Protein AF-F0EFZ8-F1 (afdb_monomer)

Solvent-accessible surface area (backbone atoms only — not comparable to full-atom values): 5242 Å² total; per-residue (Å²): 131,86,90,69,82,61,84,47,71,67,36,43,42,54,48,50,50,54,52,47,68,68,44,52,81,46,54,40,86,91,43,57,38,37,22,73,80,75,84,89,84,70,95,60,62,66,66,60,53,14,33,53,54,44,51,56,56,53,70,58,45,59,68,41,54,74,84,45,88,60,80,64,51,58,62,52,50,54,9,51,54,63,65,63,70,128

InterPro domains:
  IPR049349 DUF2264, N-terminal domain [PF10022] (10-86)

Secondary structure (DSSP, 8-state):
-------SHHHHHHHHHHHHHHHGGGS-TTSTT------SS--S-HHHHHHHHHHTTHHHHHHHTTT---THHHHHHHHHHHHT--

pLDDT: mean 77.62, std 11.15, range [46.59, 89.12]

Mean predicted aligned error: 7.57 Å

Sequence (86 aa):
MKKNKFESYEDVAAGFKTIMDQLKPAFASSRPGHLALGSHGTVYEKEVQELEAFLRPLWGFAPYLTQQEDSFMETYLSGIIAGTDP

Radius of gyration: 13.98 Å; Cα contacts (8 Å, |Δi|>4): 55; chains: 1; bounding box: 39×21×38 Å

Structure (mmCIF, N/CA/C/O backbone):
data_AF-F0EFZ8-F1
#
_entry.id   AF-F0EFZ8-F1
#
loop_
_atom_site.group_PDB
_atom_site.id
_atom_site.type_symbol
_atom_site.label_atom_id
_atom_site.label_alt_id
_atom_site.label_comp_id
_atom_site.label_asym_id
_atom_site.label_entity_id
_atom_site.label_seq_id
_atom_site.pdbx_PDB_ins_code
_atom_site.Cartn_x
_atom_site.Car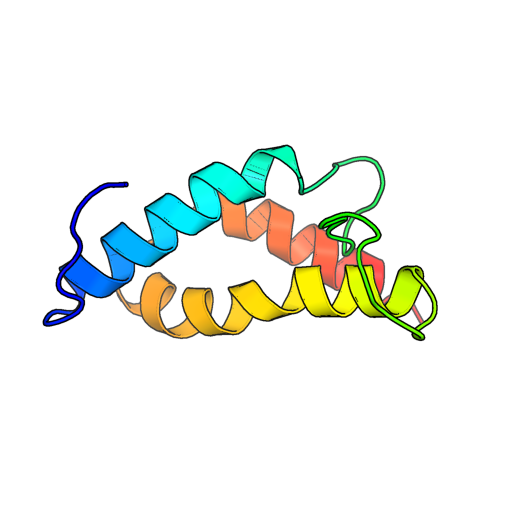tn_y
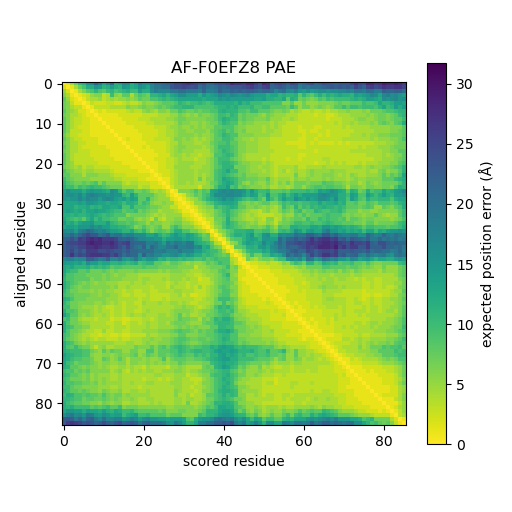_atom_site.Cartn_z
_atom_site.occupancy
_atom_site.B_iso_or_equiv
_atom_site.auth_seq_id
_atom_site.auth_comp_id
_atom_site.auth_asym_id
_atom_site.auth_atom_id
_atom_site.pdbx_PDB_model_num
ATOM 1 N N . MET A 1 1 ? -17.425 -12.128 -3.207 1.00 49.34 1 MET A N 1
ATOM 2 C CA . MET A 1 1 ? -16.992 -10.821 -2.663 1.00 49.34 1 MET A CA 1
ATOM 3 C C . MET A 1 1 ? -17.775 -10.541 -1.389 1.00 49.34 1 MET A C 1
ATOM 5 O O . MET A 1 1 ? -18.992 -10.698 -1.414 1.00 49.34 1 MET A O 1
ATOM 9 N N . LYS A 1 2 ? -17.110 -10.208 -0.272 1.00 60.41 2 LYS A N 1
ATOM 10 C CA . LYS A 1 2 ? -17.805 -9.769 0.953 1.00 60.41 2 LYS A CA 1
ATOM 11 C C . LYS A 1 2 ? -18.574 -8.480 0.635 1.00 60.41 2 LYS A C 1
ATOM 13 O O . LYS A 1 2 ? -17.995 -7.574 0.044 1.00 60.41 2 LYS A O 1
ATOM 18 N N . LYS A 1 3 ? -19.863 -8.407 0.985 1.00 75.12 3 LYS A N 1
ATOM 19 C CA . LYS A 1 3 ? -20.640 -7.163 0.880 1.00 75.12 3 LYS A CA 1
ATOM 20 C C . LYS A 1 3 ? -20.135 -6.203 1.952 1.00 75.12 3 LYS A C 1
ATOM 22 O O . LYS A 1 3 ? -20.316 -6.476 3.132 1.00 75.12 3 LYS A O 1
ATOM 27 N N . ASN A 1 4 ? -19.498 -5.124 1.525 1.00 78.69 4 ASN A N 1
ATOM 28 C CA . ASN A 1 4 ? -19.099 -4.019 2.378 1.00 78.69 4 ASN A CA 1
ATOM 29 C C . ASN A 1 4 ? -19.954 -2.806 2.001 1.00 78.69 4 ASN A C 1
ATOM 31 O O . ASN A 1 4 ? -20.119 -2.539 0.810 1.00 78.69 4 ASN A O 1
ATOM 35 N N . LYS A 1 5 ? -20.557 -2.149 2.993 1.00 84.31 5 LYS A N 1
ATOM 36 C CA . LYS A 1 5 ? -21.454 -1.011 2.770 1.00 84.31 5 LYS A CA 1
ATO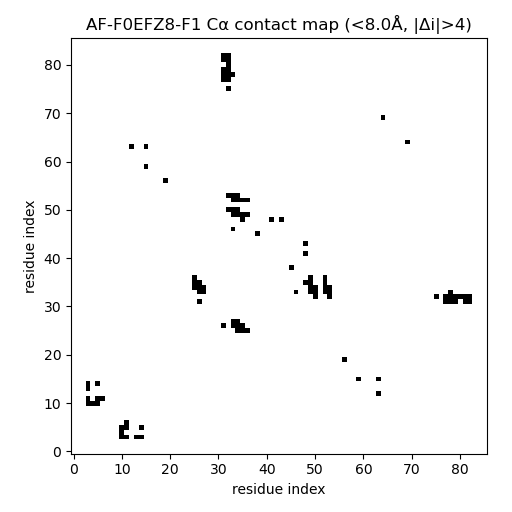M 37 C C . LYS A 1 5 ? -20.703 0.313 2.637 1.00 84.31 5 LYS A C 1
ATOM 39 O O . LYS A 1 5 ? -21.235 1.219 2.010 1.00 84.31 5 LYS A O 1
ATOM 44 N N . PHE A 1 6 ? -19.468 0.389 3.145 1.00 83.88 6 PHE A N 1
ATOM 45 C CA . PHE A 1 6 ? -18.640 1.598 3.151 1.00 83.88 6 PHE A CA 1
ATOM 46 C C . PHE A 1 6 ? -19.339 2.804 3.804 1.00 83.88 6 PHE A C 1
ATOM 48 O O . PHE A 1 6 ? -19.173 3.935 3.354 1.00 83.88 6 PHE A O 1
ATOM 55 N N . GLU A 1 7 ? -20.133 2.563 4.852 1.00 89.12 7 GLU A N 1
ATOM 56 C CA . GLU A 1 7 ? -20.906 3.606 5.543 1.00 89.12 7 GLU A CA 1
ATOM 57 C C . GLU A 1 7 ? -20.188 4.129 6.798 1.00 89.12 7 GLU A C 1
ATOM 59 O O . GLU A 1 7 ? -20.397 5.277 7.189 1.00 89.12 7 GLU A O 1
ATOM 64 N N . SER A 1 8 ? -19.323 3.318 7.416 1.00 88.62 8 SER A N 1
ATOM 65 C CA . SER A 1 8 ? -18.530 3.692 8.594 1.00 88.62 8 SER A CA 1
ATOM 66 C C . SER A 1 8 ? -17.019 3.620 8.348 1.00 88.62 8 SER A C 1
ATOM 68 O O . SER A 1 8 ? -16.550 3.092 7.336 1.00 88.62 8 SER A O 1
ATOM 70 N N . TYR A 1 9 ? -16.233 4.135 9.299 1.00 87.38 9 TYR A N 1
ATOM 71 C CA . TYR A 1 9 ? -14.777 3.983 9.273 1.00 87.38 9 TYR A CA 1
ATOM 72 C C . TYR A 1 9 ? -14.371 2.502 9.245 1.00 87.38 9 TYR A C 1
ATOM 74 O O . TYR A 1 9 ? -13.533 2.102 8.440 1.00 87.38 9 TYR A O 1
ATOM 82 N N . GLU A 1 10 ? -14.999 1.680 10.085 1.00 88.31 10 GLU A N 1
ATOM 83 C CA . GLU A 1 10 ? -14.731 0.246 10.205 1.00 88.31 10 GLU A CA 1
ATOM 84 C C . GLU A 1 10 ? -15.055 -0.495 8.908 1.00 88.31 10 GLU A C 1
ATOM 86 O O . GLU A 1 10 ? -14.300 -1.377 8.496 1.00 88.31 10 GLU A O 1
ATOM 91 N N . ASP A 1 11 ? -16.138 -0.102 8.233 1.00 87.00 11 ASP A N 1
ATOM 92 C CA . ASP A 1 11 ? -16.481 -0.614 6.911 1.00 87.00 11 ASP A CA 1
ATOM 93 C C . ASP A 1 11 ? -15.369 -0.286 5.909 1.00 87.00 11 ASP A C 1
ATOM 95 O O . ASP A 1 11 ? -14.819 -1.182 5.265 1.00 87.00 11 ASP A O 1
ATOM 99 N N . VAL A 1 12 ? -14.961 0.981 5.808 1.00 87.44 12 VAL A N 1
ATOM 100 C CA . VAL A 1 12 ? -13.888 1.396 4.891 1.00 87.44 12 VAL A CA 1
ATOM 101 C C . VAL A 1 12 ? -12.577 0.670 5.204 1.00 87.44 12 VAL A C 1
ATOM 103 O O . VAL A 1 12 ? -11.945 0.135 4.290 1.00 87.44 12 VAL A O 1
ATOM 106 N N . ALA A 1 13 ? -12.208 0.555 6.480 1.00 88.19 13 ALA A N 1
ATOM 107 C CA . ALA A 1 13 ? -11.006 -0.141 6.924 1.00 88.19 13 ALA A CA 1
ATOM 108 C C . ALA A 1 13 ? -11.042 -1.642 6.593 1.00 88.19 13 ALA A C 1
ATOM 110 O O . ALA A 1 13 ? -10.074 -2.187 6.060 1.00 88.19 13 ALA A O 1
ATOM 111 N N . ALA A 1 14 ? -12.169 -2.321 6.825 1.00 88.12 14 ALA A N 1
ATOM 112 C CA . ALA A 1 14 ? -12.335 -3.735 6.490 1.00 88.12 14 ALA A CA 1
ATOM 113 C C . ALA A 1 14 ? -12.300 -3.984 4.972 1.00 88.12 14 ALA A C 1
ATOM 115 O O . ALA A 1 14 ? -11.784 -5.008 4.504 1.00 88.12 14 ALA A O 1
ATOM 116 N N . GLY A 1 15 ? -12.841 -3.047 4.190 1.00 87.81 15 GLY A N 1
ATOM 117 C CA . GLY A 1 15 ? -12.802 -3.079 2.730 1.00 87.81 15 GLY A CA 1
ATOM 118 C C . GLY A 1 15 ? -11.386 -2.895 2.207 1.00 87.81 15 GLY A C 1
ATOM 119 O O . GLY A 1 15 ? -10.910 -3.723 1.430 1.00 87.81 15 GLY A O 1
ATOM 120 N N . PHE A 1 16 ? -10.688 -1.875 2.707 1.00 88.31 16 PHE A N 1
ATOM 121 C CA . PHE A 1 16 ? -9.290 -1.618 2.387 1.00 88.31 16 PHE A CA 1
ATOM 122 C C . PHE A 1 16 ? -8.403 -2.812 2.744 1.00 88.31 16 PHE A C 1
ATOM 124 O O . PHE A 1 16 ? -7.672 -3.304 1.888 1.00 88.31 16 PHE A O 1
ATOM 131 N N . LYS A 1 17 ? -8.544 -3.369 3.952 1.00 87.31 17 LYS A N 1
ATOM 132 C CA . LYS A 1 17 ? -7.807 -4.567 4.365 1.00 87.31 17 LYS A CA 1
ATOM 133 C C . LYS A 1 17 ? -8.064 -5.753 3.433 1.00 87.31 17 LYS A C 1
ATOM 135 O O . LYS A 1 17 ? -7.127 -6.453 3.069 1.00 87.31 17 LYS A O 1
ATOM 140 N N . THR A 1 18 ? -9.311 -5.965 3.006 1.00 88.69 18 THR A N 1
ATOM 141 C CA . THR A 1 18 ? -9.652 -7.045 2.063 1.00 88.69 18 THR A CA 1
ATOM 142 C C . THR A 1 18 ? -8.959 -6.855 0.712 1.00 88.69 18 THR A C 1
ATOM 144 O O . THR A 1 18 ? -8.447 -7.821 0.153 1.00 88.69 18 THR A O 1
ATOM 147 N N . ILE A 1 19 ? -8.920 -5.622 0.200 1.00 87.19 19 ILE A N 1
ATOM 148 C CA . ILE A 1 19 ? -8.212 -5.285 -1.041 1.00 87.19 19 ILE A CA 1
ATOM 149 C C . ILE A 1 19 ? -6.707 -5.519 -0.860 1.00 87.19 19 ILE A C 1
ATOM 151 O O . ILE A 1 19 ? -6.094 -6.217 -1.664 1.00 87.19 19 ILE A O 1
ATOM 155 N N . MET A 1 20 ? -6.119 -5.010 0.224 1.00 86.12 20 MET A N 1
ATOM 156 C CA . MET A 1 20 ? -4.695 -5.175 0.513 1.00 86.12 20 MET A CA 1
ATOM 157 C C . MET A 1 20 ? -4.302 -6.640 0.669 1.00 86.12 20 MET A C 1
ATOM 159 O O . MET A 1 20 ? -3.293 -7.051 0.110 1.00 86.12 20 MET A O 1
ATOM 163 N N . ASP A 1 21 ? -5.105 -7.457 1.349 1.00 85.75 21 ASP A N 1
ATOM 164 C CA . ASP A 1 21 ? -4.839 -8.890 1.500 1.00 85.75 21 ASP A CA 1
ATOM 165 C C . ASP A 1 21 ? -4.817 -9.629 0.147 1.00 85.75 21 ASP A C 1
ATOM 167 O O . ASP A 1 21 ? -4.062 -10.587 -0.013 1.00 85.75 21 ASP A O 1
ATOM 171 N N . GLN A 1 22 ? -5.575 -9.164 -0.853 1.00 84.19 22 GLN A N 1
ATOM 172 C CA . GLN A 1 22 ? -5.521 -9.696 -2.222 1.00 84.19 22 GLN A CA 1
ATOM 173 C C . GLN A 1 22 ? -4.350 -9.153 -3.044 1.00 84.19 22 GLN A C 1
ATOM 175 O O . GLN A 1 22 ? -3.868 -9.843 -3.939 1.00 84.19 22 GLN A O 1
ATOM 180 N N . LEU A 1 23 ? -3.904 -7.928 -2.760 1.00 80.25 23 LEU A N 1
ATOM 181 C CA . LEU A 1 23 ? -2.794 -7.290 -3.466 1.00 80.25 23 LEU A CA 1
ATOM 182 C C . LEU A 1 23 ? -1.429 -7.712 -2.921 1.00 80.25 23 LEU A C 1
ATOM 184 O O . LEU A 1 23 ? -0.482 -7.770 -3.696 1.00 80.25 23 LEU A O 1
ATOM 188 N N . LYS A 1 24 ? -1.315 -8.047 -1.629 1.00 80.81 24 LYS A N 1
ATOM 189 C CA . LYS A 1 24 ? -0.069 -8.475 -0.961 1.00 80.81 24 LYS A CA 1
ATOM 190 C C . LYS A 1 24 ? 0.750 -9.501 -1.765 1.00 80.81 24 LYS A C 1
ATOM 192 O O . LYS A 1 24 ? 1.949 -9.283 -1.893 1.00 80.81 24 LYS A O 1
ATOM 197 N N . PRO A 1 25 ? 0.162 -10.554 -2.371 1.00 80.06 25 PRO A N 1
ATOM 198 C CA . PRO A 1 25 ? 0.912 -11.497 -3.207 1.00 80.06 25 PRO A CA 1
ATOM 199 C C . PRO A 1 25 ? 1.517 -10.885 -4.481 1.00 80.06 25 PRO A C 1
ATOM 201 O O . PRO A 1 25 ? 2.483 -11.424 -5.011 1.00 80.06 25 PRO A O 1
ATOM 204 N N . ALA A 1 26 ? 0.945 -9.791 -4.991 1.00 75.25 26 ALA A N 1
ATOM 205 C CA . ALA A 1 26 ? 1.430 -9.084 -6.175 1.00 75.25 26 ALA A CA 1
ATOM 206 C C . ALA A 1 26 ? 2.535 -8.059 -5.855 1.00 75.25 26 ALA A C 1
ATOM 208 O O . ALA A 1 26 ? 3.250 -7.645 -6.769 1.00 75.25 26 ALA A O 1
ATOM 209 N N . PHE A 1 27 ? 2.718 -7.675 -4.583 1.00 72.94 27 PHE A N 1
ATOM 210 C CA . PHE A 1 27 ? 3.892 -6.917 -4.143 1.00 72.94 27 PHE A CA 1
ATOM 211 C C . PHE A 1 27 ? 5.106 -7.854 -4.141 1.00 72.94 27 PHE A C 1
ATOM 213 O O . PHE A 1 27 ? 5.416 -8.517 -3.151 1.00 72.94 27 PHE A O 1
ATOM 220 N N . ALA A 1 28 ? 5.776 -7.957 -5.286 1.00 63.41 28 ALA A N 1
ATOM 221 C CA . ALA A 1 28 ? 6.937 -8.817 -5.437 1.00 63.41 28 ALA A CA 1
ATOM 222 C C . ALA A 1 28 ? 8.143 -8.234 -4.686 1.00 63.41 28 ALA A C 1
ATOM 224 O O . ALA A 1 28 ? 8.634 -7.157 -5.021 1.00 63.41 28 ALA A O 1
ATOM 225 N N . SER A 1 29 ? 8.697 -8.987 -3.731 1.00 61.75 29 SER A N 1
ATOM 226 C CA . SER A 1 29 ? 9.931 -8.608 -3.020 1.00 61.75 29 SER A CA 1
ATOM 227 C C . SER A 1 29 ? 11.130 -8.413 -3.958 1.00 61.75 29 SER A C 1
ATOM 229 O O . SER A 1 29 ? 12.087 -7.735 -3.602 1.00 61.75 29 SER A O 1
ATOM 231 N N . SER A 1 30 ? 11.085 -8.999 -5.160 1.00 63.81 30 SER A N 1
ATOM 232 C CA . SER A 1 30 ? 12.128 -8.883 -6.181 1.00 63.81 30 SER A CA 1
ATOM 233 C C . SER A 1 30 ? 12.149 -7.537 -6.911 1.00 63.81 30 SER A C 1
ATOM 235 O O . SER A 1 30 ? 13.143 -7.241 -7.567 1.00 63.81 30 SER A O 1
ATOM 237 N N . ARG A 1 31 ? 11.069 -6.742 -6.849 1.00 69.25 31 ARG A N 1
ATOM 238 C CA . ARG A 1 31 ? 10.997 -5.404 -7.463 1.00 69.25 31 ARG A CA 1
ATOM 239 C C . ARG A 1 31 ? 10.279 -4.429 -6.511 1.00 69.25 31 ARG A C 1
ATOM 241 O O . ARG A 1 31 ? 9.101 -4.128 -6.707 1.00 69.25 31 ARG A O 1
ATOM 248 N N . PRO A 1 32 ? 10.958 -3.979 -5.440 1.00 71.19 32 PRO A N 1
ATOM 249 C CA . PRO A 1 32 ? 10.388 -3.030 -4.485 1.00 71.19 32 PRO A CA 1
ATOM 250 C C . PRO A 1 32 ? 9.924 -1.751 -5.199 1.00 71.19 32 PRO A C 1
ATOM 252 O O . PRO A 1 32 ? 10.593 -1.295 -6.120 1.00 71.19 32 PRO A O 1
ATOM 255 N N . GLY A 1 33 ? 8.775 -1.192 -4.809 1.00 72.12 33 GLY A N 1
ATOM 256 C CA . GLY A 1 33 ? 8.224 0.022 -5.434 1.00 72.12 33 GLY A CA 1
ATOM 257 C C . GLY A 1 33 ? 7.410 -0.208 -6.717 1.00 72.12 33 GLY A C 1
ATOM 258 O O . GLY A 1 33 ? 6.873 0.744 -7.275 1.00 72.12 33 GLY A O 1
ATOM 259 N N . HIS A 1 34 ? 7.261 -1.460 -7.162 1.00 77.81 34 HIS A N 1
ATOM 260 C CA . HIS A 1 34 ? 6.492 -1.825 -8.354 1.00 77.81 34 HIS A CA 1
ATOM 261 C C . HIS A 1 34 ? 5.369 -2.810 -8.013 1.00 77.81 34 HIS A C 1
ATOM 263 O O . HIS A 1 34 ? 5.567 -3.772 -7.269 1.00 77.81 34 HIS A O 1
ATOM 269 N N . LEU A 1 35 ? 4.181 -2.595 -8.586 1.00 77.31 35 LEU A N 1
ATOM 270 C CA . LEU A 1 35 ? 3.037 -3.496 -8.455 1.00 77.31 35 LEU A CA 1
ATOM 271 C C . LEU A 1 35 ? 2.519 -3.907 -9.838 1.00 77.31 35 LEU A C 1
ATOM 273 O O . LEU A 1 35 ? 1.844 -3.143 -10.528 1.00 77.31 35 LEU A O 1
ATOM 277 N N . ALA A 1 36 ? 2.808 -5.145 -10.238 1.00 71.81 36 ALA A N 1
ATOM 278 C CA . ALA A 1 36 ? 2.414 -5.676 -11.539 1.00 71.81 36 ALA A CA 1
ATOM 279 C C . ALA A 1 36 ? 0.958 -6.173 -11.535 1.00 71.81 36 ALA A C 1
ATOM 281 O O . ALA A 1 36 ? 0.676 -7.341 -11.274 1.00 71.81 36 ALA A O 1
ATOM 282 N N . LEU A 1 37 ? 0.018 -5.291 -11.884 1.00 68.50 37 LEU A N 1
ATOM 283 C CA . LEU A 1 37 ? -1.407 -5.617 -12.052 1.00 68.50 37 LEU A CA 1
ATOM 284 C C . LEU A 1 37 ? -1.747 -5.990 -13.507 1.00 68.50 37 LEU A C 1
ATOM 286 O O . LEU A 1 37 ? -2.688 -5.464 -14.091 1.00 68.50 37 LEU A O 1
ATOM 290 N N . GLY A 1 38 ? -0.975 -6.900 -14.109 1.00 62.00 38 GLY A N 1
ATOM 291 C CA . GLY A 1 38 ? -1.198 -7.385 -15.479 1.00 62.00 38 GLY A CA 1
ATOM 292 C C . GLY A 1 38 ? -1.051 -6.325 -16.591 1.00 62.00 38 GLY A C 1
ATOM 293 O O . GLY A 1 38 ? -0.950 -5.128 -16.350 1.00 62.00 38 GLY A O 1
ATOM 294 N N . SER A 1 39 ? -1.020 -6.776 -17.850 1.00 53.97 39 SER A N 1
ATOM 295 C CA . SER A 1 39 ? -0.724 -5.942 -19.033 1.00 53.97 39 SER A CA 1
ATOM 296 C C . SER A 1 39 ? -1.952 -5.586 -19.885 1.00 53.97 39 SER A C 1
ATOM 298 O O . SER A 1 39 ? -1.818 -5.262 -21.065 1.00 53.97 39 SER A O 1
ATOM 300 N N . HIS A 1 40 ? -3.165 -5.689 -19.340 1.00 50.94 40 HIS A N 1
ATOM 301 C CA . HIS A 1 40 ? -4.382 -5.477 -20.124 1.00 50.94 40 HIS A CA 1
ATOM 302 C C . HIS A 1 40 ? -4.711 -3.977 -20.234 1.00 50.94 40 HIS A C 1
ATOM 304 O O . HIS A 1 40 ? -5.410 -3.433 -19.386 1.00 50.94 40 HIS A O 1
ATOM 310 N N . GLY A 1 41 ? -4.245 -3.333 -21.312 1.00 46.59 41 GLY A N 1
ATOM 311 C CA . GLY A 1 41 ? -4.889 -2.129 -21.863 1.00 46.59 41 GLY A CA 1
ATOM 312 C C . GLY A 1 41 ? -4.220 -0.770 -21.635 1.00 46.59 41 GLY A C 1
ATOM 313 O O . GLY A 1 41 ? -4.903 0.243 -21.751 1.00 46.59 41 GLY A O 1
ATOM 314 N N . THR A 1 42 ? -2.922 -0.704 -21.347 1.00 48.72 42 THR A N 1
ATOM 315 C CA . THR A 1 42 ? -2.225 0.570 -21.092 1.00 48.72 42 THR A CA 1
ATOM 316 C C . THR A 1 42 ? -1.157 0.853 -22.144 1.00 48.72 42 THR A C 1
ATOM 318 O O . THR A 1 42 ? -0.315 0.012 -22.435 1.00 48.72 42 THR A O 1
ATOM 321 N N . VAL A 1 43 ? -1.195 2.065 -22.708 1.00 53.81 43 VAL A N 1
ATOM 322 C CA . VAL A 1 43 ? -0.233 2.590 -23.703 1.00 53.81 43 VAL A CA 1
ATOM 323 C C . VAL A 1 43 ? 1.019 3.181 -23.022 1.00 53.81 43 VAL A C 1
ATOM 325 O O . VAL A 1 43 ? 1.907 3.706 -23.685 1.00 53.81 43 VAL A O 1
ATOM 328 N N . TYR A 1 44 ? 1.084 3.119 -21.689 1.00 54.28 44 TYR A N 1
ATOM 329 C CA . TYR A 1 44 ? 2.198 3.624 -20.891 1.00 54.28 44 TYR A CA 1
ATOM 330 C C . TYR A 1 44 ? 3.315 2.590 -20.781 1.00 54.28 44 TYR A C 1
ATOM 332 O O . TYR A 1 44 ? 3.069 1.382 -20.815 1.00 54.28 44 TYR A O 1
ATOM 340 N N . GLU A 1 45 ? 4.545 3.069 -20.607 1.00 68.88 45 GLU A N 1
ATOM 341 C CA . GLU A 1 45 ? 5.670 2.207 -20.270 1.00 68.88 45 GLU A CA 1
ATOM 342 C C . GLU A 1 45 ? 5.337 1.410 -19.003 1.00 68.88 45 GLU A C 1
ATOM 344 O O . GLU A 1 45 ? 4.873 1.957 -17.998 1.00 68.88 45 GLU A O 1
ATOM 349 N N . LYS A 1 46 ? 5.543 0.092 -19.075 1.00 71.50 46 LYS A N 1
ATOM 350 C CA . LYS A 1 46 ? 5.175 -0.880 -18.034 1.00 71.50 46 LYS A CA 1
ATOM 351 C C . LYS A 1 46 ? 5.673 -0.471 -16.643 1.00 71.50 46 LYS A C 1
ATOM 353 O O . LYS A 1 46 ? 4.997 -0.699 -15.648 1.00 71.50 46 L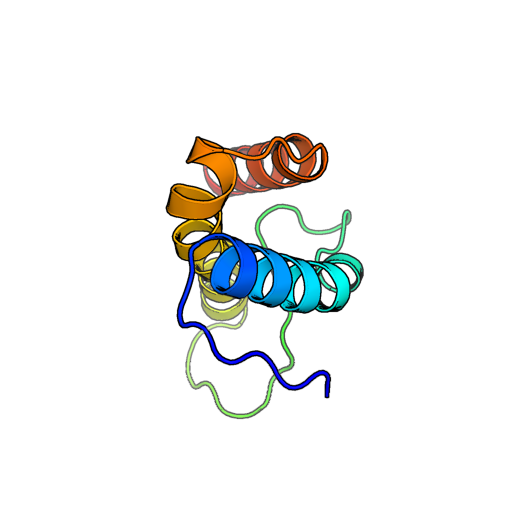YS A O 1
ATOM 358 N N . GLU A 1 47 ? 6.827 0.178 -16.592 1.00 74.62 47 GLU A N 1
ATOM 359 C CA . GLU A 1 47 ? 7.467 0.651 -15.370 1.00 74.62 47 GLU A CA 1
ATOM 360 C C . GLU A 1 47 ? 6.672 1.761 -14.666 1.00 74.62 47 GLU A C 1
ATOM 362 O O . GLU A 1 47 ? 6.449 1.685 -13.457 1.00 74.62 47 GLU A O 1
ATOM 367 N N . VAL A 1 48 ? 6.150 2.731 -15.428 1.00 76.69 48 VAL A N 1
ATOM 368 C CA . VAL A 1 48 ? 5.276 3.800 -14.915 1.00 76.69 48 VAL A CA 1
ATOM 369 C C . VAL A 1 48 ? 3.957 3.212 -14.425 1.00 76.69 48 VAL A C 1
ATOM 371 O O . VAL A 1 48 ? 3.492 3.553 -13.340 1.00 76.69 48 VAL A O 1
ATOM 374 N N . GLN A 1 49 ? 3.373 2.279 -15.181 1.00 78.62 49 GLN A N 1
ATOM 375 C CA . GLN A 1 49 ? 2.135 1.612 -14.777 1.00 78.62 49 GLN A CA 1
ATOM 376 C C . GLN A 1 49 ? 2.296 0.870 -13.441 1.00 78.62 49 GLN A C 1
ATOM 378 O O . GLN A 1 49 ? 1.429 0.964 -12.571 1.00 78.62 49 GLN A O 1
ATOM 383 N N . GLU A 1 50 ? 3.397 0.139 -13.278 1.00 80.75 50 GLU A N 1
ATOM 384 C CA . GLU A 1 50 ? 3.700 -0.604 -12.056 1.00 80.75 50 GLU A CA 1
ATOM 385 C C . GLU A 1 50 ? 3.959 0.322 -10.861 1.00 80.75 50 GLU A C 1
ATOM 387 O O . GLU A 1 50 ? 3.506 0.019 -9.755 1.00 80.75 50 GLU A O 1
ATOM 392 N N . LEU A 1 51 ? 4.633 1.455 -11.077 1.00 81.06 51 LEU A N 1
ATOM 393 C CA . LEU A 1 51 ? 4.860 2.465 -10.044 1.00 81.06 51 LEU A CA 1
ATOM 394 C C . LEU A 1 51 ? 3.546 3.121 -9.607 1.00 81.06 51 LEU A C 1
ATOM 396 O O . LEU A 1 51 ? 3.247 3.211 -8.419 1.00 81.06 51 LEU A O 1
ATOM 400 N N . GLU A 1 52 ? 2.712 3.560 -10.549 1.00 80.06 52 GLU A N 1
ATOM 401 C CA . GLU A 1 52 ? 1.440 4.171 -10.180 1.00 80.06 52 GLU A CA 1
ATOM 402 C C . GLU A 1 52 ? 0.502 3.162 -9.496 1.00 80.06 52 GLU A C 1
ATOM 404 O O . GLU A 1 52 ? -0.255 3.520 -8.593 1.00 80.06 52 GLU A O 1
ATOM 409 N N . ALA A 1 53 ?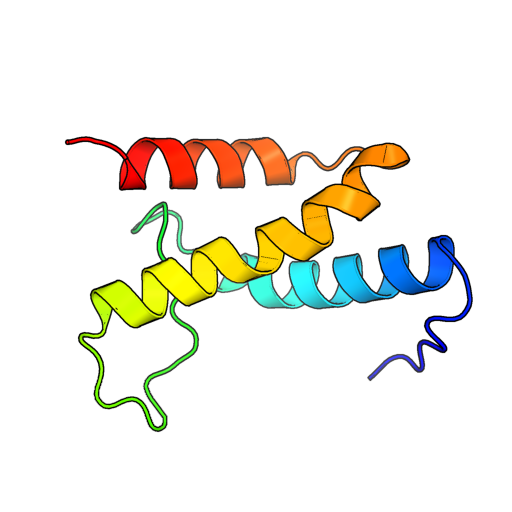 0.509 1.897 -9.930 1.00 82.50 53 ALA A N 1
ATOM 410 C CA . ALA A 1 53 ? -0.226 0.826 -9.262 1.00 82.50 53 ALA A CA 1
ATOM 411 C C . ALA A 1 53 ? 0.274 0.626 -7.826 1.00 82.50 53 ALA A C 1
ATOM 413 O O . ALA A 1 53 ? -0.547 0.455 -6.924 1.00 82.50 53 ALA A O 1
ATOM 414 N N . PHE A 1 54 ? 1.589 0.719 -7.608 1.00 85.06 54 PHE A N 1
ATOM 415 C CA . PHE A 1 54 ? 2.193 0.671 -6.283 1.00 85.06 54 PHE A CA 1
ATOM 416 C C . PHE A 1 54 ? 1.777 1.862 -5.418 1.00 85.06 54 PHE A C 1
ATOM 418 O O . PHE A 1 54 ? 1.511 1.658 -4.247 1.00 85.06 54 PHE A O 1
ATOM 425 N N . LEU A 1 55 ? 1.663 3.079 -5.964 1.00 85.31 55 LEU A N 1
ATOM 426 C CA . LEU A 1 55 ? 1.337 4.286 -5.189 1.00 85.31 55 LEU A CA 1
ATOM 427 C C . LEU A 1 55 ? -0.154 4.431 -4.842 1.00 85.31 55 LEU A C 1
ATOM 429 O O . LEU A 1 55 ? -0.492 5.055 -3.837 1.00 85.31 55 LEU A O 1
ATOM 433 N N . ARG A 1 56 ? -1.065 3.867 -5.643 1.00 85.44 56 ARG A N 1
ATOM 434 C CA . ARG A 1 56 ? -2.525 4.015 -5.457 1.00 85.44 56 ARG A CA 1
ATOM 435 C C . ARG A 1 56 ? -3.046 3.568 -4.076 1.00 85.44 56 ARG A C 1
ATOM 437 O O . ARG A 1 56 ? -3.877 4.287 -3.520 1.00 85.44 56 ARG A O 1
ATOM 444 N N . PRO A 1 57 ? -2.582 2.454 -3.481 1.00 87.31 57 PRO A N 1
ATOM 445 C CA . PRO A 1 57 ? -2.968 2.058 -2.126 1.00 87.31 57 PRO A CA 1
ATOM 446 C C . PRO A 1 57 ? -2.575 3.045 -1.019 1.00 87.31 57 PRO A C 1
ATOM 448 O O . PRO A 1 57 ? -3.221 3.042 0.028 1.00 87.31 57 PRO A O 1
ATOM 451 N N . LEU A 1 58 ? -1.590 3.928 -1.242 1.00 84.56 58 LEU A N 1
ATOM 452 C CA . LEU A 1 58 ? -1.160 4.936 -0.260 1.00 84.56 58 LEU A CA 1
ATOM 453 C C . LEU A 1 58 ? -2.330 5.843 0.158 1.00 84.56 58 LEU A C 1
ATOM 455 O O . LEU A 1 58 ? -2.471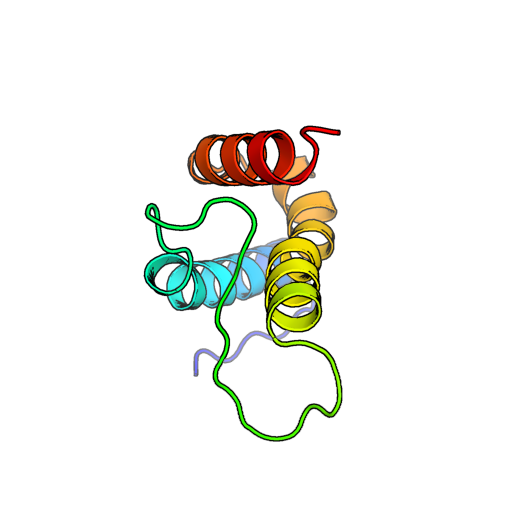 6.190 1.329 1.00 84.56 58 LEU A O 1
ATOM 459 N N . TRP A 1 59 ? -3.220 6.162 -0.786 1.00 83.94 59 TRP A N 1
ATOM 460 C CA . TRP A 1 59 ? -4.422 6.958 -0.528 1.00 83.94 59 TRP A CA 1
ATOM 461 C C . TRP A 1 59 ? -5.404 6.271 0.425 1.00 83.94 59 TRP A C 1
ATOM 463 O O . TRP A 1 59 ? -6.100 6.952 1.172 1.00 83.94 59 TRP A O 1
ATOM 473 N N . GLY A 1 60 ? -5.456 4.936 0.421 1.00 84.50 60 GLY A N 1
ATOM 474 C CA . GLY A 1 60 ? -6.251 4.156 1.373 1.00 84.50 60 GLY A CA 1
ATOM 475 C C . GLY A 1 60 ? -5.540 3.950 2.712 1.00 84.50 60 GLY A C 1
ATOM 476 O O . GLY A 1 60 ? -6.195 3.934 3.753 1.00 84.50 60 GLY A O 1
ATOM 477 N N . PHE A 1 61 ? -4.204 3.885 2.706 1.00 84.44 61 PHE A N 1
ATOM 478 C CA . PHE A 1 61 ? -3.404 3.838 3.929 1.00 84.44 61 PHE A CA 1
ATOM 479 C C . PHE A 1 61 ? -3.553 5.101 4.776 1.00 84.44 61 PHE A C 1
ATOM 481 O O . PHE A 1 61 ? -3.620 4.990 5.995 1.00 84.44 61 PHE A O 1
ATOM 488 N N . ALA A 1 62 ? -3.661 6.281 4.159 1.00 83.94 62 ALA A N 1
ATOM 489 C CA . ALA A 1 62 ? -3.781 7.548 4.882 1.00 83.94 62 ALA A CA 1
ATOM 490 C C . ALA A 1 62 ? -4.919 7.561 5.930 1.00 83.94 62 ALA A C 1
ATOM 492 O O . ALA A 1 62 ? -4.621 7.789 7.100 1.00 83.94 62 ALA A O 1
ATOM 493 N N . PRO A 1 63 ? -6.195 7.279 5.592 1.00 84.62 63 PRO A N 1
ATOM 494 C CA . PRO A 1 63 ? -7.253 7.166 6.594 1.00 84.62 63 PRO A CA 1
ATOM 495 C C . PRO A 1 63 ? -7.130 5.895 7.446 1.00 84.62 63 PRO A C 1
ATOM 497 O O . PRO A 1 63 ? -7.425 5.937 8.639 1.00 84.62 63 PRO A O 1
ATOM 500 N N . TYR A 1 64 ? -6.680 4.771 6.880 1.00 87.31 64 TYR A N 1
ATOM 501 C CA . TYR A 1 64 ? -6.577 3.501 7.605 1.00 87.31 64 TYR A CA 1
ATOM 502 C C . TYR A 1 64 ? -5.613 3.590 8.797 1.00 87.31 64 TYR A C 1
ATOM 504 O O . TYR A 1 64 ? -5.971 3.207 9.906 1.00 87.31 64 TYR A O 1
ATOM 512 N N . LEU A 1 65 ? -4.445 4.205 8.608 1.00 86.25 65 LEU A N 1
ATOM 513 C CA . LEU A 1 65 ? -3.411 4.324 9.638 1.00 86.25 65 LEU A CA 1
ATOM 514 C C . LEU A 1 65 ? -3.765 5.296 10.775 1.00 86.25 65 LEU A C 1
ATOM 516 O O . LEU A 1 65 ? -3.072 5.335 11.785 1.00 86.25 65 LEU A O 1
ATOM 520 N N . THR A 1 66 ? -4.845 6.076 10.650 1.00 85.69 66 THR A N 1
ATOM 521 C CA . THR A 1 66 ? -5.268 6.992 11.726 1.00 85.69 66 THR A CA 1
ATOM 522 C C . THR A 1 66 ? -5.813 6.270 12.960 1.00 85.69 66 THR A C 1
ATOM 524 O O . THR A 1 66 ? -5.785 6.843 14.047 1.00 85.69 66 THR A O 1
ATOM 527 N N . GLN A 1 67 ? -6.313 5.036 12.810 1.00 86.31 67 GLN A N 1
ATOM 528 C CA . GLN A 1 67 ? -6.870 4.242 13.919 1.00 86.31 67 GLN A CA 1
ATOM 529 C C . GLN A 1 67 ? -6.436 2.767 13.893 1.00 86.31 67 GLN A C 1
ATOM 531 O O . GLN A 1 67 ? -6.926 1.974 14.695 1.00 86.31 67 GLN A O 1
ATOM 536 N N . GLN A 1 68 ? -5.554 2.377 12.969 1.00 82.62 68 GLN A N 1
ATOM 537 C CA . GLN A 1 68 ? -5.046 1.013 12.825 1.00 82.62 68 GLN A CA 1
ATOM 538 C C . GLN A 1 68 ? -3.537 1.045 12.586 1.00 82.62 68 GLN A C 1
ATOM 540 O O . GLN A 1 68 ? -3.035 1.923 11.892 1.00 82.62 68 GLN A O 1
ATOM 545 N N . GLU A 1 69 ? -2.823 0.049 13.098 1.00 80.06 69 GLU A N 1
ATOM 546 C CA . GLU A 1 69 ? -1.428 -0.203 12.736 1.00 80.06 69 GLU A CA 1
ATOM 547 C C . GLU A 1 69 ? -1.357 -1.423 11.808 1.00 80.06 69 GLU A C 1
ATOM 549 O O . GLU A 1 69 ? -2.087 -2.400 11.988 1.00 80.06 69 GLU A O 1
ATOM 554 N N . ASP A 1 70 ? -0.484 -1.379 10.799 1.00 82.19 70 ASP A N 1
ATOM 555 C CA . ASP A 1 70 ? -0.248 -2.508 9.893 1.00 82.19 70 ASP A CA 1
ATOM 556 C C . ASP A 1 70 ? 1.249 -2.679 9.657 1.00 82.19 70 ASP A C 1
ATOM 558 O O . ASP A 1 70 ? 1.912 -1.799 9.107 1.00 82.19 70 ASP A O 1
ATOM 562 N N . SER A 1 71 ? 1.779 -3.840 10.044 1.00 83.44 71 SER A N 1
ATOM 563 C CA . SER A 1 71 ? 3.190 -4.188 9.860 1.00 83.44 71 SER A CA 1
ATOM 564 C C . SER A 1 71 ? 3.601 -4.214 8.385 1.00 83.44 71 SER A C 1
ATOM 566 O O . SER A 1 71 ? 4.778 -4.077 8.065 1.00 83.44 71 SER A O 1
ATOM 568 N N . PHE A 1 72 ? 2.646 -4.353 7.458 1.00 83.19 72 PHE A N 1
ATOM 569 C CA . PHE A 1 72 ? 2.916 -4.249 6.025 1.00 83.19 72 PHE A CA 1
ATOM 570 C C . PHE A 1 72 ? 3.429 -2.859 5.618 1.00 83.19 72 PHE A C 1
ATOM 572 O O . PHE A 1 72 ? 4.067 -2.720 4.572 1.00 83.19 72 PHE A O 1
ATOM 579 N N . MET A 1 73 ? 3.213 -1.836 6.451 1.00 83.00 73 MET A N 1
ATOM 580 C CA .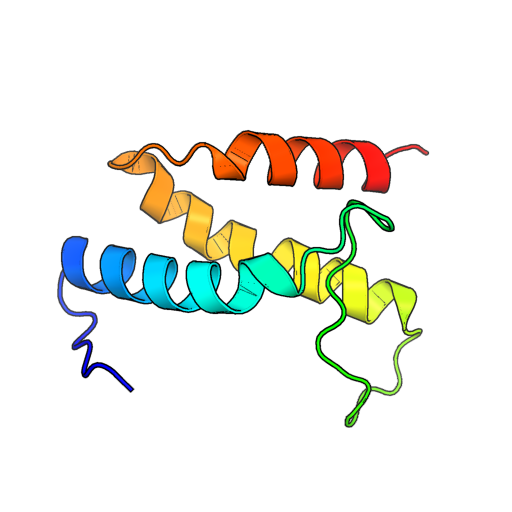 MET A 1 73 ? 3.710 -0.490 6.196 1.00 83.00 73 MET A CA 1
ATOM 581 C C . MET A 1 73 ? 5.241 -0.436 6.111 1.00 83.00 73 MET A C 1
ATOM 583 O O . MET A 1 73 ? 5.771 0.333 5.316 1.00 83.00 73 MET A O 1
ATOM 587 N N . GLU A 1 74 ? 5.963 -1.296 6.836 1.00 84.25 74 GLU A N 1
ATOM 588 C CA . GLU A 1 74 ? 7.427 -1.387 6.731 1.00 84.25 74 GLU A CA 1
ATOM 589 C C . GLU A 1 74 ? 7.864 -1.818 5.325 1.00 84.25 74 GLU A C 1
ATOM 591 O O . GLU A 1 74 ? 8.722 -1.185 4.711 1.00 84.25 74 GLU A O 1
ATOM 596 N N . THR A 1 75 ? 7.206 -2.841 4.768 1.00 82.69 75 THR A N 1
ATOM 597 C CA . THR A 1 75 ? 7.461 -3.315 3.396 1.00 82.69 75 THR A CA 1
ATOM 598 C C . THR A 1 75 ? 7.141 -2.228 2.371 1.00 82.69 75 THR A C 1
ATOM 600 O O . THR A 1 75 ? 7.870 -2.039 1.397 1.00 82.69 75 THR A O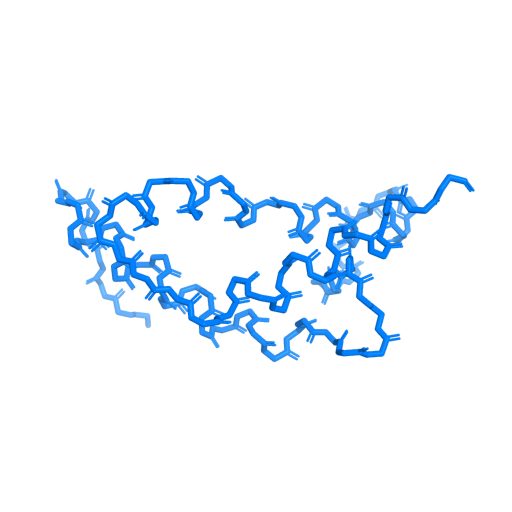 1
ATOM 603 N N . TYR A 1 76 ? 6.061 -1.485 2.604 1.00 83.88 76 TYR A N 1
ATOM 604 C CA . TYR A 1 76 ? 5.637 -0.406 1.724 1.00 83.88 76 TYR A CA 1
ATOM 605 C C . TYR A 1 76 ? 6.616 0.780 1.761 1.00 83.88 76 TYR A C 1
ATOM 607 O O . TYR A 1 76 ? 6.984 1.302 0.711 1.00 83.88 76 TYR A O 1
ATOM 615 N N . LEU A 1 77 ? 7.114 1.160 2.943 1.00 84.38 77 LEU A N 1
ATOM 616 C CA . LEU A 1 77 ? 8.156 2.182 3.098 1.00 84.38 77 LEU A CA 1
ATOM 617 C C . LEU A 1 77 ? 9.462 1.774 2.412 1.00 84.38 77 LEU A C 1
ATOM 619 O O . LEU A 1 77 ? 10.043 2.589 1.699 1.00 84.38 77 LEU A O 1
ATOM 623 N N . SER A 1 78 ? 9.900 0.518 2.557 1.00 84.12 78 SER A N 1
ATOM 624 C CA . SER A 1 78 ? 11.078 0.017 1.835 1.00 84.12 78 SER A CA 1
ATOM 625 C C . SER A 1 78 ? 10.916 0.120 0.315 1.00 84.12 78 SER A C 1
ATOM 627 O O . SER A 1 78 ? 11.867 0.474 -0.377 1.00 84.12 78 SER A O 1
ATOM 629 N N . GLY A 1 79 ? 9.710 -0.141 -0.203 1.00 82.56 79 GLY A N 1
ATOM 630 C CA . GLY A 1 79 ? 9.391 0.026 -1.622 1.00 82.56 79 GLY A CA 1
ATOM 631 C C . GLY A 1 79 ? 9.445 1.481 -2.094 1.00 82.56 79 GLY A C 1
ATOM 632 O O . GLY A 1 79 ? 9.993 1.742 -3.160 1.00 82.56 79 GLY A O 1
ATOM 633 N N . ILE A 1 80 ? 8.936 2.425 -1.292 1.00 83.88 80 ILE A N 1
ATOM 634 C CA . ILE A 1 80 ? 9.033 3.864 -1.595 1.00 83.88 80 ILE A CA 1
ATOM 635 C C . ILE A 1 80 ? 10.499 4.292 -1.653 1.00 83.88 80 ILE A C 1
ATOM 637 O O . ILE A 1 80 ? 10.899 4.893 -2.641 1.00 83.88 80 ILE A O 1
ATOM 641 N N . ILE A 1 81 ? 11.295 3.945 -0.635 1.00 83.81 81 ILE A N 1
ATOM 642 C CA . ILE A 1 81 ? 12.716 4.317 -0.559 1.00 83.81 81 ILE A CA 1
ATOM 643 C C . ILE A 1 81 ? 13.464 3.824 -1.801 1.00 83.81 81 ILE A C 1
ATOM 645 O O . ILE A 1 81 ? 14.147 4.613 -2.449 1.00 83.81 81 ILE A O 1
ATOM 649 N N . ALA A 1 82 ? 13.278 2.552 -2.166 1.00 80.75 82 ALA A N 1
ATOM 650 C CA . ALA A 1 82 ? 13.909 1.950 -3.340 1.00 80.75 82 ALA A CA 1
ATOM 651 C C . ALA A 1 82 ? 13.491 2.610 -4.667 1.00 80.75 82 ALA A C 1
ATOM 653 O O . ALA A 1 82 ? 14.293 2.669 -5.591 1.00 80.75 82 ALA A O 1
ATOM 654 N N . GLY A 1 83 ? 12.255 3.110 -4.765 1.00 70.31 83 GLY A N 1
ATOM 655 C CA . GLY A 1 83 ? 11.756 3.829 -5.943 1.00 70.31 83 GLY A CA 1
ATOM 656 C C . GLY A 1 83 ? 12.130 5.316 -5.995 1.00 70.31 83 GLY A C 1
ATOM 657 O O . GLY A 1 83 ? 11.832 5.974 -6.988 1.00 70.31 83 GLY A O 1
A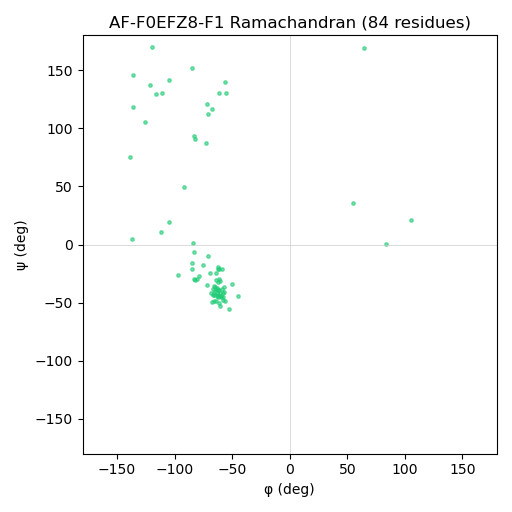TOM 658 N N . THR A 1 84 ? 12.745 5.854 -4.936 1.00 71.06 84 THR A N 1
ATOM 659 C CA . THR A 1 84 ? 13.168 7.264 -4.823 1.00 71.06 84 THR A CA 1
ATOM 660 C C . THR A 1 84 ? 14.688 7.458 -4.816 1.00 71.06 84 THR A C 1
ATOM 662 O O . THR A 1 84 ? 15.140 8.564 -4.526 1.00 71.06 84 THR A O 1
ATOM 665 N N . ASP A 1 85 ? 15.471 6.416 -5.118 1.00 59.38 85 ASP A N 1
ATOM 666 C CA . ASP A 1 85 ? 16.920 6.549 -5.335 1.00 59.38 85 ASP A CA 1
ATOM 667 C C . ASP A 1 85 ? 17.157 7.357 -6.637 1.00 59.38 85 ASP A C 1
ATOM 669 O O . ASP A 1 85 ? 16.659 6.935 -7.686 1.00 59.38 85 ASP A O 1
ATOM 673 N N . PRO A 1 86 ? 17.779 8.555 -6.572 1.00 52.44 86 PRO A N 1
ATOM 674 C CA . PRO A 1 86 ? 17.863 9.505 -7.688 1.00 52.44 86 PRO A CA 1
ATOM 675 C C . PRO A 1 86 ? 18.830 9.118 -8.816 1.00 52.44 86 PRO A C 1
ATOM 677 O O . PRO A 1 86 ? 19.844 8.432 -8.559 1.00 52.44 86 PRO A O 1
#

Organism: NCBI:txid888066

Foldseek 3Di:
DDDQPPPDLVSLLVVLVVVCVVQVVQCDPVQQQFGPPDDPDDPDDSRVVRNVVLCVSVVSCVSNVVPDDDPCVVSSVVSVVVVPPD